Protein AF-A0A7C4S7Y7-F1 (afdb_monomer_lite)

Organism: NCBI:txid113653

Foldseek 3Di:
DPPPPPPPPCPDDPPPDDDFAADEPQLLVLLVVAQAPCSQASFWDADRPPDPDDDPQFGTWGDDPDPPDTHTHGRVDHHPDDPPGDGHDPVRYDDD

Sequence (96 aa):
MESEKKIQYSFPGPDAGPKPPIIFPDQEEFVKQFPHVCKDCKWLKPIVPGTTLPPPDLIGYCKIIHWPFYWCVSKYVIVKKCKWFEPRSEDQILRV

Secondary structure (DSSP, 8-state):
-------------TT-SPPPPPB-HHHHHHHHTS--GGGGBTT-EEPPTT-S-S-TTEEEEEEEEETTEEEEEESSS-----TT--BPPGGGB---

pLDDT: mean 80.01, std 12.54, range [40.28, 92.12]

Structure (mmCIF, N/CA/C/O backbone):
data_AF-A0A7C4S7Y7-F1
#
_entry.id   AF-A0A7C4S7Y7-F1
#
loop_
_atom_site.group_PDB
_atom_site.id
_atom_site.type_symbol
_atom_site.label_atom_id
_atom_site.label_alt_id
_atom_site.label_comp_id
_atom_site.label_asym_id
_atom_site.label_entity_id
_atom_site.label_seq_id
_atom_site.pdbx_PDB_ins_code
_atom_site.Cartn_x
_atom_site.Cartn_y
_atom_site.Cartn_z
_atom_site.occupancy
_atom_site.B_iso_or_equiv
_atom_site.auth_seq_id
_atom_site.auth_comp_id
_atom_site.auth_asym_id
_atom_site.auth_atom_id
_atom_site.pdbx_PDB_model_num
ATOM 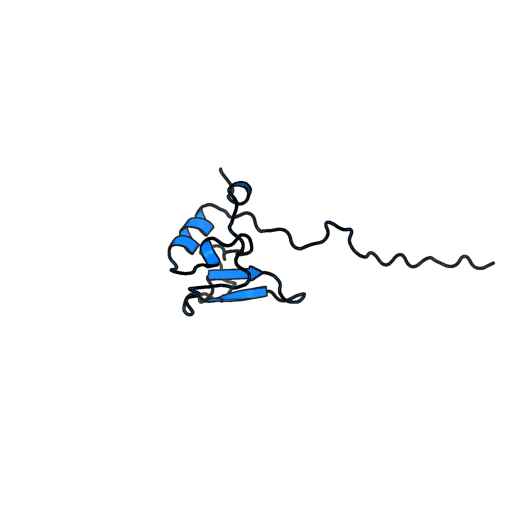1 N N . MET A 1 1 ? 28.150 -27.146 39.745 1.00 40.28 1 MET A N 1
ATOM 2 C CA . MET A 1 1 ? 26.834 -26.526 39.492 1.00 40.28 1 MET A CA 1
ATOM 3 C C . MET A 1 1 ? 26.927 -25.816 38.164 1.00 40.28 1 MET A C 1
ATOM 5 O O . MET A 1 1 ? 27.548 -24.765 38.078 1.00 40.28 1 MET A O 1
ATOM 9 N N . GLU A 1 2 ? 26.435 -26.472 37.124 1.00 51.03 2 GLU A N 1
ATOM 10 C CA . GLU A 1 2 ? 26.405 -25.941 35.767 1.00 51.03 2 GLU A CA 1
ATOM 11 C C . GLU A 1 2 ? 25.394 -24.792 35.745 1.00 51.03 2 GLU A C 1
ATOM 13 O O . GLU A 1 2 ? 24.251 -24.960 36.169 1.00 51.03 2 GLU A O 1
ATOM 18 N N . SER A 1 3 ? 25.841 -23.589 35.392 1.00 56.06 3 SER A N 1
ATOM 19 C CA . SER A 1 3 ? 24.969 -22.423 35.334 1.00 56.06 3 SER A CA 1
ATOM 20 C C . SER A 1 3 ? 23.984 -22.617 34.189 1.00 56.06 3 SER A C 1
ATOM 22 O O . SER A 1 3 ? 24.362 -22.615 33.018 1.00 56.06 3 SER A O 1
ATOM 24 N N . GLU A 1 4 ? 22.709 -22.802 34.527 1.00 56.97 4 GLU A N 1
ATOM 25 C CA . GLU A 1 4 ? 21.626 -22.826 33.551 1.00 56.97 4 GLU A CA 1
ATOM 26 C C . GLU A 1 4 ? 21.684 -21.532 32.731 1.00 56.97 4 GLU A C 1
ATOM 28 O O . GLU A 1 4 ? 21.368 -20.438 33.211 1.00 56.97 4 GLU A O 1
ATOM 33 N N . LYS A 1 5 ? 22.138 -21.638 31.478 1.00 57.91 5 LYS A N 1
ATOM 34 C CA . LYS A 1 5 ? 22.064 -20.540 30.519 1.00 57.91 5 LYS A CA 1
ATOM 35 C C . LYS A 1 5 ? 20.584 -20.253 30.298 1.00 57.91 5 LYS A C 1
ATOM 37 O O . LYS A 1 5 ? 19.922 -20.962 29.546 1.00 57.91 5 LYS A O 1
ATOM 42 N N . LYS A 1 6 ? 20.059 -19.215 30.954 1.00 57.97 6 LYS A N 1
ATOM 43 C CA . LYS A 1 6 ? 18.740 -18.659 30.639 1.00 57.97 6 LYS A CA 1
ATOM 44 C C . LYS A 1 6 ? 18.754 -18.241 29.174 1.00 57.97 6 LYS A C 1
ATOM 46 O O . LYS A 1 6 ? 19.325 -17.212 28.822 1.00 57.97 6 LYS A O 1
ATOM 51 N N . ILE A 1 7 ? 18.140 -19.055 28.325 1.00 61.06 7 ILE A N 1
ATOM 52 C CA . ILE A 1 7 ? 17.855 -18.699 26.941 1.00 61.06 7 ILE A CA 1
ATOM 53 C C . ILE A 1 7 ? 16.816 -17.578 27.017 1.00 61.06 7 ILE A C 1
ATOM 55 O O . ILE A 1 7 ? 15.627 -17.825 27.210 1.00 61.06 7 ILE A O 1
ATOM 59 N N . GLN A 1 8 ? 17.268 -16.325 26.955 1.00 55.12 8 GLN A N 1
ATOM 60 C CA . GLN A 1 8 ? 16.370 -15.206 26.708 1.00 55.12 8 GLN A CA 1
ATOM 61 C C . GLN A 1 8 ? 15.908 -15.330 25.262 1.00 55.12 8 GLN A C 1
ATOM 63 O O . GLN A 1 8 ? 16.641 -15.004 24.331 1.00 55.12 8 GLN A O 1
ATOM 68 N N . TYR A 1 9 ? 14.687 -15.821 25.070 1.00 57.78 9 TYR A N 1
ATOM 69 C CA . TYR A 1 9 ? 13.989 -15.582 23.821 1.00 57.78 9 TYR A CA 1
ATOM 70 C C . TYR A 1 9 ? 13.851 -14.068 23.685 1.00 57.78 9 TYR A C 1
ATOM 72 O O . TYR A 1 9 ? 13.226 -13.424 24.529 1.00 57.78 9 TYR A O 1
ATOM 80 N N . SER A 1 10 ? 14.457 -13.493 22.649 1.00 61.38 10 SER A N 1
ATOM 81 C CA . SER A 1 10 ? 14.265 -12.102 22.249 1.00 61.38 10 SER A CA 1
ATOM 82 C C . SER A 1 10 ? 12.864 -11.937 21.662 1.00 61.38 10 SER A C 1
ATOM 84 O O . SER A 1 10 ? 12.693 -11.597 20.494 1.00 61.38 10 SER A O 1
ATOM 86 N N . PHE A 1 11 ? 11.834 -12.212 22.467 1.00 57.06 11 PHE A N 1
ATOM 87 C CA . PHE A 1 11 ? 10.500 -11.742 22.147 1.00 57.06 11 PHE A CA 1
ATOM 88 C C . PHE A 1 11 ? 10.600 -10.225 22.096 1.00 57.06 11 PHE A C 1
ATOM 90 O O . PHE A 1 11 ? 11.020 -9.603 23.078 1.00 57.06 11 PHE A O 1
ATOM 97 N N . PRO A 1 12 ? 10.340 -9.631 20.928 1.00 62.97 12 PRO A N 1
ATOM 98 C CA . PRO A 1 12 ? 10.572 -8.219 20.773 1.00 62.97 12 PRO A CA 1
ATOM 99 C C . PRO A 1 12 ? 9.555 -7.492 21.672 1.00 62.97 12 PRO A C 1
ATOM 101 O O . PRO A 1 12 ? 8.466 -8.007 21.934 1.00 62.97 12 PRO A O 1
ATOM 104 N N . GLY A 1 13 ? 9.975 -6.364 22.253 1.00 65.25 13 GLY A N 1
ATOM 105 C CA . GLY A 1 13 ? 9.230 -5.682 23.317 1.00 65.25 13 GLY A CA 1
ATOM 106 C C . GLY A 1 13 ? 7.806 -5.263 22.912 1.00 65.25 13 GLY A C 1
ATOM 107 O O . GLY A 1 13 ? 7.424 -5.405 21.754 1.00 65.25 13 GLY A O 1
ATOM 108 N N . PRO A 1 14 ? 7.005 -4.698 23.830 1.00 64.44 14 PRO A N 1
ATOM 109 C CA . PRO A 1 14 ? 5.618 -4.299 23.548 1.00 64.44 14 PRO A CA 1
ATOM 110 C C . PRO A 1 14 ? 5.460 -3.361 22.330 1.00 64.44 14 PRO A C 1
ATOM 112 O O . PRO A 1 14 ? 4.418 -3.376 21.681 1.00 64.44 14 PRO A O 1
ATOM 115 N N . ASP A 1 15 ? 6.513 -2.626 21.958 1.00 66.25 15 ASP A N 1
ATOM 116 C CA . ASP A 1 15 ? 6.555 -1.721 20.798 1.00 66.25 15 ASP A CA 1
ATOM 117 C C . ASP A 1 15 ? 7.005 -2.383 19.482 1.00 66.25 15 ASP A C 1
ATOM 119 O O . ASP A 1 15 ? 7.215 -1.709 18.470 1.00 66.25 15 ASP A O 1
ATOM 123 N N . ALA A 1 16 ? 7.179 -3.703 19.467 1.00 63.94 16 ALA A N 1
ATOM 124 C CA . ALA A 1 16 ? 7.699 -4.461 18.329 1.00 63.94 16 ALA A CA 1
ATOM 125 C C . ALA A 1 16 ? 6.700 -4.695 17.185 1.00 63.94 16 ALA A C 1
ATOM 127 O O . ALA A 1 16 ? 6.954 -5.493 16.280 1.00 63.94 16 ALA A O 1
ATOM 128 N N . GLY A 1 17 ? 5.548 -4.028 17.224 1.00 66.25 17 GLY A N 1
ATOM 129 C CA . GLY A 1 17 ? 4.538 -4.122 16.180 1.00 66.25 17 GLY A CA 1
ATOM 130 C C . GLY A 1 17 ? 4.969 -3.453 14.868 1.00 66.25 17 GLY A C 1
ATOM 131 O O . GLY A 1 17 ? 5.842 -2.579 14.854 1.00 66.25 17 GLY A O 1
ATOM 132 N N . PRO A 1 18 ? 4.333 -3.819 13.738 1.00 72.88 18 PRO A N 1
ATOM 133 C CA . PRO A 1 18 ? 4.518 -3.093 12.492 1.00 72.88 18 PRO A CA 1
ATOM 134 C C . PRO A 1 18 ? 4.086 -1.639 12.681 1.00 72.88 18 PRO A C 1
ATOM 136 O O . PRO A 1 18 ? 2.967 -1.360 13.114 1.00 72.88 18 PRO A O 1
ATOM 139 N N . LYS A 1 19 ? 4.978 -0.709 12.341 1.00 79.94 19 LYS A N 1
ATOM 140 C CA . LYS A 1 19 ? 4.686 0.725 12.380 1.00 79.94 19 LYS A CA 1
ATOM 141 C C . LYS A 1 19 ? 4.024 1.165 11.070 1.00 79.94 19 LYS A C 1
ATOM 143 O O . LYS A 1 19 ? 4.381 0.638 10.011 1.00 79.94 19 LYS A O 1
ATOM 148 N N . PRO A 1 20 ? 3.066 2.105 11.113 1.00 84.00 20 PRO A N 1
ATOM 149 C CA . PRO A 1 20 ? 2.498 2.680 9.903 1.00 84.00 20 PRO A CA 1
ATOM 150 C C . PRO A 1 20 ? 3.585 3.351 9.040 1.00 84.00 20 PRO A C 1
ATOM 152 O O . PRO A 1 20 ? 4.500 3.965 9.591 1.00 84.00 20 PRO A O 1
ATOM 155 N N . PRO A 1 21 ? 3.522 3.242 7.701 1.00 86.38 21 PRO A N 1
ATOM 156 C CA . PRO A 1 21 ? 4.497 3.871 6.818 1.00 86.38 21 PRO A CA 1
ATOM 157 C C . PRO A 1 21 ? 4.305 5.393 6.763 1.00 86.38 21 PRO A C 1
ATOM 159 O O . PRO A 1 21 ? 3.170 5.882 6.711 1.00 86.38 21 PRO A O 1
ATOM 162 N N . ILE A 1 22 ? 5.425 6.115 6.703 1.00 89.12 22 ILE A N 1
ATOM 163 C CA . ILE A 1 22 ? 5.468 7.525 6.298 1.00 89.12 22 ILE A CA 1
ATOM 164 C C . ILE A 1 22 ? 5.388 7.569 4.768 1.00 89.12 22 ILE A C 1
ATOM 166 O O . ILE A 1 22 ? 6.051 6.777 4.095 1.00 89.12 22 ILE A O 1
ATOM 170 N N . ILE A 1 23 ? 4.553 8.457 4.234 1.00 89.00 23 ILE A N 1
ATOM 171 C CA . ILE A 1 23 ? 4.335 8.645 2.798 1.00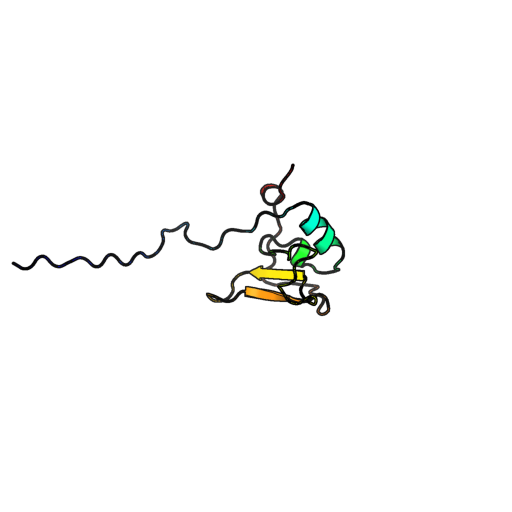 89.00 23 ILE A CA 1
ATOM 172 C C . ILE A 1 23 ? 5.049 9.906 2.319 1.00 89.00 23 ILE A C 1
ATOM 174 O O . ILE A 1 23 ? 4.997 10.943 2.980 1.00 89.00 23 ILE A O 1
ATOM 178 N N . PHE A 1 24 ? 5.675 9.804 1.149 1.00 89.06 24 PHE A N 1
ATOM 179 C CA . PHE A 1 24 ? 6.257 10.932 0.426 1.00 89.06 24 PHE A CA 1
ATOM 180 C C . PHE A 1 24 ? 5.218 11.603 -0.502 1.00 89.06 24 PHE A C 1
ATOM 182 O O . PHE A 1 24 ? 4.272 10.939 -0.934 1.00 89.06 24 PHE A O 1
ATOM 189 N N . PRO A 1 25 ? 5.363 12.899 -0.837 1.00 88.44 25 PRO A N 1
ATOM 190 C CA . PRO A 1 25 ? 4.383 13.616 -1.663 1.00 88.44 25 PRO A CA 1
ATOM 191 C C . PRO A 1 25 ? 4.085 12.965 -3.029 1.00 88.44 25 PRO A C 1
ATOM 193 O O . PRO A 1 25 ? 2.929 12.871 -3.436 1.00 88.44 25 PRO A O 1
ATOM 196 N N . ASP A 1 26 ? 5.102 12.428 -3.703 1.00 89.25 26 ASP A N 1
ATOM 197 C CA . ASP A 1 26 ? 4.983 11.704 -4.979 1.00 89.25 26 ASP A CA 1
ATOM 198 C C . ASP A 1 26 ? 4.120 10.435 -4.861 1.00 89.25 26 ASP A C 1
ATOM 200 O O . ASP A 1 26 ? 3.301 10.115 -5.727 1.00 89.25 26 ASP A O 1
ATOM 204 N N . GLN A 1 27 ? 4.269 9.715 -3.751 1.00 89.06 27 GLN A N 1
ATOM 205 C CA . GLN A 1 27 ? 3.470 8.538 -3.437 1.00 89.06 27 GLN A CA 1
ATOM 206 C C . GLN A 1 27 ? 2.017 8.908 -3.129 1.00 89.06 27 GLN A C 1
ATOM 208 O O . GLN A 1 27 ? 1.102 8.170 -3.496 1.00 89.06 27 GLN A O 1
ATOM 213 N N . GLU A 1 28 ? 1.785 10.037 -2.462 1.00 88.88 28 GLU A N 1
ATOM 214 C CA . GLU A 1 28 ? 0.436 10.531 -2.190 1.00 88.88 28 GLU A CA 1
ATOM 215 C C . GLU A 1 28 ? -0.299 10.873 -3.495 1.00 88.88 28 GLU A C 1
ATOM 217 O O . GLU A 1 28 ? -1.435 10.436 -3.705 1.00 88.88 28 GLU A O 1
ATOM 222 N N . GLU A 1 29 ? 0.361 11.601 -4.396 1.00 89.81 29 GLU A N 1
ATOM 223 C CA . GLU A 1 29 ? -0.173 11.941 -5.717 1.00 89.81 29 GLU A CA 1
ATOM 224 C C . GLU A 1 29 ? -0.494 10.697 -6.544 1.00 89.81 29 GLU A C 1
ATOM 226 O O . GLU A 1 29 ? -1.570 10.610 -7.137 1.00 89.81 29 GLU A O 1
ATOM 231 N N . PHE A 1 30 ? 0.396 9.703 -6.537 1.00 89.56 30 PHE A N 1
ATOM 232 C CA . PHE A 1 30 ? 0.178 8.435 -7.226 1.00 89.56 30 PHE A CA 1
ATOM 233 C C . PHE A 1 30 ? -1.078 7.716 -6.725 1.00 89.56 30 PHE A C 1
ATOM 235 O O . PHE A 1 30 ? -1.915 7.285 -7.516 1.00 89.56 30 PHE A O 1
ATOM 242 N N . VAL A 1 31 ? -1.256 7.605 -5.408 1.00 89.25 31 VAL A N 1
ATOM 243 C CA . VAL A 1 31 ? -2.385 6.859 -4.841 1.00 89.25 31 VAL A CA 1
ATOM 244 C C . VAL A 1 31 ? -3.715 7.597 -5.035 1.00 89.25 31 VAL A C 1
ATOM 246 O O . VAL A 1 31 ? -4.745 6.947 -5.236 1.00 89.25 31 VAL A O 1
ATOM 249 N N . LYS A 1 32 ? -3.712 8.939 -5.038 1.00 90.19 32 LYS A N 1
ATOM 250 C CA . LYS A 1 32 ? -4.908 9.769 -5.289 1.00 90.19 32 LYS A CA 1
ATOM 251 C C . LYS A 1 32 ? -5.567 9.492 -6.644 1.00 90.19 32 LYS A C 1
ATOM 253 O O . LYS A 1 32 ? -6.776 9.683 -6.765 1.00 90.19 32 LYS A O 1
ATOM 258 N N . GLN A 1 33 ? -4.808 9.000 -7.625 1.00 90.31 33 GLN A N 1
ATOM 259 C CA . GLN A 1 33 ? -5.304 8.651 -8.962 1.00 90.31 33 GLN A CA 1
ATOM 260 C C . GLN A 1 33 ? -6.265 7.455 -8.948 1.00 90.31 33 GLN A C 1
ATOM 262 O O . GLN A 1 33 ? -7.053 7.282 -9.878 1.00 90.31 33 GLN A O 1
ATOM 267 N N . PHE A 1 34 ? -6.224 6.627 -7.900 1.00 89.00 34 PHE A N 1
ATOM 268 C CA . PHE A 1 34 ? -7.011 5.403 -7.828 1.00 89.00 34 PHE A CA 1
ATOM 269 C C . PHE A 1 34 ? -8.254 5.578 -6.942 1.00 89.00 34 PHE A C 1
ATOM 271 O O . PHE A 1 34 ? -8.172 6.099 -5.825 1.00 89.00 34 PHE A O 1
ATOM 278 N N . PRO A 1 35 ? -9.426 5.070 -7.363 1.00 90.56 35 PRO A N 1
ATOM 279 C CA . PRO A 1 35 ? -10.677 5.185 -6.610 1.00 90.56 35 PRO A CA 1
ATOM 280 C C . PRO A 1 35 ? -10.780 4.168 -5.450 1.00 90.56 35 PRO A C 1
ATOM 282 O O . PRO A 1 35 ? -11.850 3.628 -5.180 1.00 90.56 35 PRO A O 1
ATOM 285 N N . HIS A 1 36 ? -9.674 3.867 -4.765 1.00 89.00 36 HIS A N 1
ATOM 286 C CA . HIS A 1 36 ? -9.631 2.922 -3.646 1.00 89.00 36 HIS A CA 1
ATOM 287 C C . HIS A 1 36 ? -9.864 3.624 -2.313 1.00 89.00 36 HIS A C 1
ATOM 289 O O . HIS A 1 36 ? -9.218 4.626 -2.035 1.00 89.00 36 HIS A O 1
ATOM 295 N N . VAL A 1 37 ? -10.659 3.022 -1.422 1.00 92.12 37 VAL A N 1
ATOM 296 C CA . VAL A 1 37 ? -10.745 3.477 -0.018 1.00 92.12 37 VAL A CA 1
ATOM 297 C C . VAL A 1 37 ? -9.407 3.314 0.716 1.00 92.12 37 VAL A C 1
ATOM 299 O O . VAL A 1 37 ? -9.125 3.999 1.688 1.00 92.12 37 VAL A O 1
ATOM 302 N N . CYS A 1 38 ? -8.544 2.409 0.241 1.00 90.00 38 CYS A N 1
ATOM 303 C CA . CYS A 1 38 ? -7.243 2.142 0.848 1.00 90.00 38 CYS A CA 1
ATOM 304 C C . CYS A 1 38 ? -6.307 3.356 0.845 1.00 90.00 38 CYS A C 1
ATOM 306 O O . CYS A 1 38 ? -5.404 3.384 1.676 1.00 90.00 38 CYS A O 1
ATOM 308 N N . LYS A 1 39 ? -6.512 4.340 -0.042 1.00 89.62 39 LYS A N 1
ATOM 309 C CA . LYS A 1 39 ? -5.679 5.550 -0.117 1.00 89.62 39 LYS A CA 1
ATOM 310 C C . LYS A 1 39 ? -5.644 6.332 1.193 1.00 89.62 39 LYS A C 1
ATOM 312 O O . LYS A 1 39 ? -4.594 6.807 1.610 1.00 89.62 39 LYS A O 1
ATOM 317 N N . ASP A 1 40 ? -6.777 6.339 1.884 1.00 91.00 40 ASP A N 1
ATOM 318 C CA . ASP A 1 40 ? -6.974 7.057 3.138 1.00 91.00 40 ASP A CA 1
ATOM 319 C C . ASP A 1 40 ? -6.630 6.182 4.357 1.00 91.00 40 ASP A C 1
ATOM 321 O O . ASP A 1 40 ? -6.813 6.595 5.498 1.00 91.00 40 ASP A O 1
ATOM 325 N N . CYS A 1 41 ? -6.151 4.949 4.144 1.00 91.75 41 CYS A N 1
ATOM 326 C CA . CYS A 1 41 ? -5.850 4.010 5.219 1.00 91.75 41 CYS A CA 1
ATOM 327 C C . CYS A 1 41 ? -4.429 4.219 5.746 1.00 91.75 41 CYS A C 1
ATOM 329 O O . CYS A 1 41 ? -3.468 4.221 4.969 1.00 91.75 41 CYS A O 1
ATOM 331 N N . LYS A 1 42 ? -4.271 4.275 7.072 1.00 90.50 42 LYS A N 1
ATOM 332 C CA . LYS A 1 42 ? -2.979 4.433 7.755 1.00 90.50 42 LYS A CA 1
ATOM 333 C C . LYS A 1 42 ? -1.975 3.325 7.448 1.00 90.50 42 LYS A C 1
ATOM 335 O O . LYS A 1 42 ? -0.774 3.545 7.537 1.00 90.50 42 LYS A O 1
ATOM 340 N N . TRP A 1 43 ? -2.466 2.135 7.099 1.00 89.38 43 TRP A N 1
ATOM 341 C CA . TRP A 1 43 ? -1.651 0.943 6.853 1.00 89.38 43 TRP A CA 1
ATOM 342 C C . TRP A 1 43 ? -1.270 0.742 5.391 1.00 89.38 43 TRP A C 1
ATOM 344 O O . TRP A 1 43 ? -0.522 -0.188 5.093 1.00 89.38 43 TRP A O 1
ATOM 354 N N . LEU A 1 44 ? -1.792 1.561 4.475 1.00 91.06 44 LEU A N 1
ATOM 355 C CA . LEU A 1 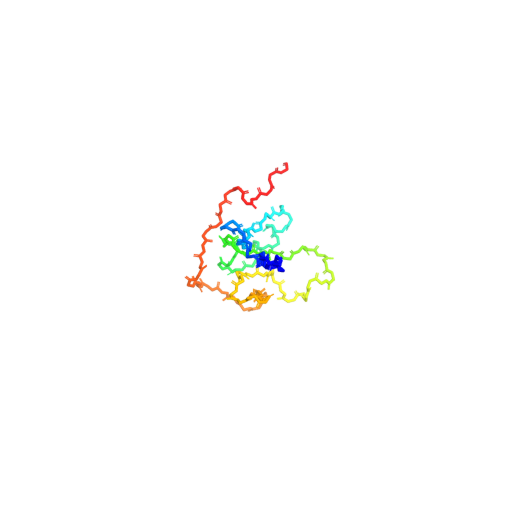44 ? -1.379 1.477 3.084 1.00 91.06 44 LEU A CA 1
ATOM 356 C C . LEU A 1 44 ? 0.052 2.008 2.961 1.00 91.06 44 LEU A C 1
ATOM 358 O O . LEU A 1 44 ? 0.326 3.163 3.283 1.00 91.06 44 LEU A O 1
ATOM 362 N N . LYS A 1 45 ? 0.942 1.152 2.470 1.00 90.06 45 LYS A N 1
ATOM 363 C CA . LYS A 1 45 ? 2.274 1.487 1.987 1.00 90.06 45 LYS A CA 1
ATOM 364 C C . LYS A 1 45 ? 2.216 1.566 0.459 1.00 90.06 45 LYS A C 1
ATOM 366 O O . LYS A 1 45 ? 2.154 0.511 -0.180 1.00 90.06 45 LYS A O 1
ATOM 371 N N . PRO A 1 46 ? 2.198 2.770 -0.130 1.00 90.00 46 PRO A N 1
ATOM 372 C CA . PRO A 1 46 ? 2.207 2.922 -1.576 1.00 90.00 46 PRO A CA 1
ATOM 373 C C . PRO A 1 46 ? 3.500 2.397 -2.191 1.00 90.00 46 PRO A C 1
ATOM 375 O O . PRO A 1 46 ? 4.548 2.354 -1.540 1.00 90.00 46 PRO A O 1
ATOM 378 N N . ILE A 1 47 ? 3.426 2.034 -3.464 1.00 89.44 47 ILE A N 1
ATOM 379 C CA . ILE A 1 47 ? 4.614 1.795 -4.280 1.00 89.44 47 ILE A CA 1
ATOM 380 C C . ILE A 1 47 ? 5.219 3.138 -4.685 1.00 89.44 47 ILE A C 1
ATOM 382 O O . ILE A 1 47 ? 4.497 4.098 -4.944 1.00 89.44 47 ILE A O 1
ATOM 386 N N . VAL A 1 48 ? 6.551 3.199 -4.732 1.00 83.81 48 VAL A N 1
ATOM 387 C CA . VAL A 1 48 ? 7.267 4.361 -5.270 1.00 83.81 48 VAL A CA 1
ATOM 388 C C . VAL A 1 48 ? 7.095 4.371 -6.797 1.00 83.81 48 VAL A C 1
ATOM 390 O O . VAL A 1 48 ? 7.429 3.367 -7.441 1.00 83.81 48 VAL A O 1
ATOM 393 N N . PRO A 1 49 ? 6.578 5.458 -7.394 1.00 78.25 49 PRO A N 1
ATOM 394 C CA . PRO A 1 49 ? 6.437 5.574 -8.843 1.00 78.25 49 PRO A CA 1
ATOM 395 C C . PRO A 1 49 ? 7.776 5.368 -9.568 1.00 78.25 49 PRO A C 1
ATOM 397 O O . PRO A 1 49 ? 8.826 5.780 -9.085 1.00 78.25 49 PRO A O 1
ATOM 400 N N . GLY A 1 50 ? 7.753 4.720 -10.735 1.00 78.88 50 GLY A N 1
ATOM 401 C CA . GLY A 1 50 ? 8.960 4.511 -11.550 1.00 78.88 50 GLY A CA 1
ATOM 402 C C . GLY A 1 50 ? 9.896 3.392 -11.072 1.00 78.88 50 GLY A C 1
ATOM 403 O O . GLY A 1 50 ? 10.974 3.218 -11.635 1.00 78.88 50 GLY A O 1
ATOM 404 N N . THR A 1 51 ? 9.496 2.609 -10.068 1.00 80.25 51 THR A N 1
ATOM 405 C CA . THR A 1 51 ? 10.235 1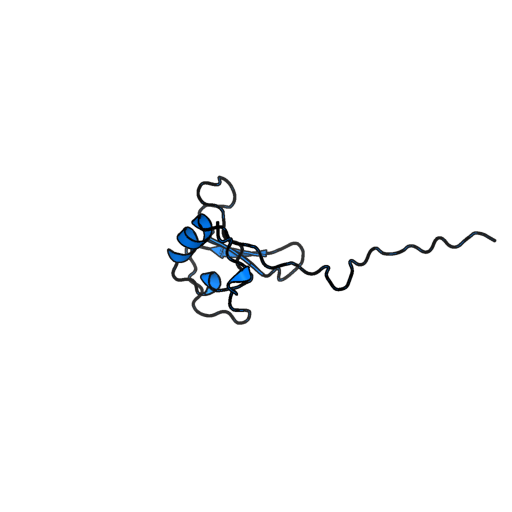.414 -9.638 1.00 80.25 51 THR A CA 1
ATOM 406 C C . THR A 1 51 ? 9.938 0.199 -10.522 1.00 80.25 51 THR A C 1
ATOM 408 O O . THR A 1 51 ? 8.814 0.003 -10.976 1.00 80.25 51 THR A O 1
ATOM 411 N N . THR A 1 52 ? 10.953 -0.641 -10.765 1.00 78.50 52 THR A N 1
ATOM 412 C CA . THR A 1 52 ? 10.821 -1.890 -11.549 1.00 78.50 52 THR A CA 1
ATOM 413 C C . THR A 1 52 ? 10.129 -3.009 -10.769 1.00 78.50 52 THR A C 1
ATOM 415 O O . THR A 1 52 ? 9.578 -3.942 -11.346 1.00 78.50 52 THR A O 1
ATOM 418 N N . LEU A 1 53 ? 10.200 -2.930 -9.443 1.00 76.12 53 LEU A N 1
ATOM 419 C CA . LEU A 1 53 ? 9.547 -3.819 -8.496 1.00 76.12 53 LEU A CA 1
ATOM 420 C C . LEU A 1 53 ? 8.859 -2.929 -7.461 1.00 76.12 53 LEU A C 1
ATOM 422 O O . LEU A 1 53 ? 9.523 -2.032 -6.934 1.00 76.12 53 LEU A O 1
ATOM 426 N N . PRO A 1 54 ? 7.585 -3.177 -7.120 1.00 76.38 54 PRO A N 1
ATOM 427 C CA . PRO A 1 54 ? 6.775 -4.374 -7.401 1.00 76.38 54 PRO A CA 1
ATOM 428 C C . PRO A 1 54 ? 6.089 -4.402 -8.779 1.00 76.38 54 PRO A C 1
ATOM 430 O O . PRO A 1 54 ? 6.237 -3.455 -9.546 1.00 76.38 54 PRO A O 1
ATOM 433 N N . PRO A 1 55 ? 5.318 -5.467 -9.091 1.00 79.69 55 PRO A N 1
ATOM 434 C CA . PRO A 1 55 ? 4.518 -5.553 -10.307 1.00 79.69 55 PRO A CA 1
ATOM 435 C C . PRO A 1 55 ? 3.698 -4.279 -10.606 1.00 79.69 55 PRO A C 1
ATOM 437 O O . PRO A 1 55 ? 3.136 -3.666 -9.689 1.00 79.69 55 PRO A O 1
ATOM 440 N N . PRO A 1 56 ? 3.609 -3.866 -11.886 1.00 81.75 56 PRO A N 1
ATOM 441 C CA . PRO A 1 56 ? 3.024 -2.586 -12.293 1.00 81.75 56 PRO A CA 1
ATOM 442 C C . PRO A 1 56 ? 1.510 -2.503 -12.070 1.00 81.75 56 PRO A C 1
ATOM 444 O O . PRO A 1 56 ? 0.932 -1.424 -12.181 1.00 81.75 56 PRO A O 1
ATOM 447 N N . ASP A 1 57 ? 0.855 -3.615 -11.765 1.00 86.81 57 ASP A N 1
ATOM 448 C CA . ASP A 1 57 ? -0.564 -3.735 -11.451 1.00 86.81 57 ASP A CA 1
ATOM 449 C C . ASP A 1 57 ? -0.894 -3.417 -9.987 1.00 86.81 57 ASP A C 1
ATOM 451 O O . ASP A 1 57 ? -2.070 -3.400 -9.623 1.00 86.81 57 ASP A O 1
ATOM 455 N N . LEU A 1 58 ? 0.100 -3.138 -9.142 1.00 89.56 58 LEU A N 1
ATOM 456 C CA . LEU A 1 58 ? -0.099 -2.823 -7.730 1.00 89.56 58 LEU A CA 1
ATOM 457 C C . LEU A 1 58 ? -0.093 -1.311 -7.462 1.00 89.56 58 LEU A C 1
ATOM 459 O O . LEU A 1 58 ? 0.677 -0.545 -8.037 1.00 89.56 58 LEU A O 1
ATOM 463 N N . ILE A 1 59 ? -0.959 -0.882 -6.545 1.00 90.25 59 ILE A N 1
ATOM 464 C CA . ILE A 1 59 ? -0.953 0.458 -5.937 1.00 90.25 59 ILE A CA 1
ATOM 465 C C . ILE A 1 59 ? -0.030 0.461 -4.712 1.00 90.25 59 ILE A C 1
ATOM 467 O O . ILE A 1 59 ? 0.658 1.440 -4.431 1.00 90.25 59 ILE A O 1
ATOM 471 N N . GLY A 1 60 ? -0.035 -0.634 -3.951 1.00 90.25 60 GLY A N 1
ATOM 472 C CA . GLY A 1 60 ? 0.649 -0.699 -2.669 1.00 90.25 60 GLY A CA 1
ATOM 473 C C . GLY A 1 60 ? 0.395 -1.985 -1.901 1.00 90.25 60 GLY A C 1
ATOM 474 O O . GLY A 1 60 ? -0.249 -2.920 -2.380 1.00 90.25 60 GLY A O 1
ATOM 475 N N . TYR A 1 61 ? 0.876 -1.984 -0.666 1.00 89.44 61 TYR A N 1
ATOM 476 C CA . TYR A 1 61 ? 0.714 -3.058 0.301 1.00 89.44 61 TYR A CA 1
ATOM 477 C C . TYR A 1 61 ? -0.069 -2.548 1.501 1.00 89.44 61 TYR A C 1
ATOM 479 O O . TYR A 1 61 ? 0.237 -1.493 2.046 1.00 89.44 61 TYR A O 1
ATOM 487 N N . CYS A 1 62 ? -1.085 -3.287 1.919 1.00 88.25 62 CYS A N 1
ATOM 488 C CA . CYS A 1 62 ? -1.869 -2.994 3.110 1.00 88.25 62 CYS A CA 1
ATOM 489 C C . CYS A 1 62 ? -1.488 -3.951 4.250 1.00 88.25 62 CYS A C 1
ATOM 491 O O . CYS A 1 62 ? -0.757 -4.920 4.033 1.00 88.25 62 CYS A O 1
ATOM 493 N N . LYS A 1 63 ? -1.994 -3.630 5.450 1.00 78.69 63 LYS A N 1
ATOM 494 C CA . LYS A 1 63 ? -1.853 -4.307 6.752 1.00 78.69 63 LYS A CA 1
ATOM 495 C C . LYS A 1 63 ? -1.296 -5.733 6.673 1.00 78.69 63 LYS A C 1
ATOM 497 O O . LYS A 1 63 ? -1.829 -6.579 5.958 1.00 78.69 63 LYS A O 1
ATOM 502 N N . ILE A 1 64 ? -0.273 -6.012 7.482 1.00 73.25 64 ILE A N 1
ATOM 503 C CA . ILE A 1 64 ? 0.219 -7.377 7.696 1.00 73.25 64 ILE A CA 1
ATOM 504 C C . ILE A 1 64 ? -0.896 -8.160 8.384 1.00 73.25 64 ILE A C 1
ATOM 506 O O . ILE A 1 64 ? -1.254 -7.859 9.522 1.00 73.25 64 ILE A O 1
ATOM 510 N N . ILE A 1 65 ? -1.470 -9.130 7.678 1.00 66.94 65 ILE A N 1
ATOM 511 C CA . ILE A 1 65 ? -2.505 -10.009 8.240 1.00 66.94 65 ILE A CA 1
ATOM 512 C C . ILE A 1 65 ? -1.847 -11.235 8.883 1.00 66.94 65 ILE A C 1
ATOM 514 O O . ILE A 1 65 ? -2.300 -11.709 9.919 1.00 66.94 65 ILE A O 1
ATOM 518 N N . HIS A 1 66 ? -0.756 -11.720 8.293 1.00 61.19 66 HIS A N 1
ATOM 519 C CA . HIS A 1 66 ? 0.045 -12.834 8.790 1.00 61.19 66 HIS A CA 1
ATOM 520 C C . HIS A 1 66 ? 1.511 -12.525 8.509 1.00 61.19 66 HIS A C 1
ATOM 522 O O . HIS A 1 66 ? 1.818 -12.021 7.441 1.00 61.19 66 HIS A O 1
ATOM 528 N N . TRP A 1 67 ? 2.428 -12.775 9.441 1.00 54.72 67 TRP A N 1
ATOM 529 C CA . TRP A 1 67 ? 3.857 -12.621 9.153 1.00 54.72 67 TRP A CA 1
ATOM 530 C C . TRP A 1 67 ? 4.313 -13.769 8.235 1.00 54.72 67 TRP A C 1
ATOM 532 O O . TRP A 1 67 ? 3.926 -14.908 8.506 1.00 54.72 67 TRP A O 1
ATOM 542 N N . PRO A 1 68 ? 5.113 -13.535 7.176 1.00 64.75 68 PRO A N 1
ATOM 543 C CA . PRO A 1 68 ? 5.692 -12.272 6.677 1.00 64.75 68 PRO A CA 1
ATOM 544 C C . PRO A 1 68 ? 4.888 -11.581 5.545 1.00 64.75 68 PRO A C 1
ATOM 546 O O . PRO A 1 68 ? 5.445 -10.853 4.725 1.00 64.75 68 PRO A O 1
ATOM 549 N N . PHE A 1 69 ? 3.586 -11.821 5.442 1.00 68.38 69 PHE A N 1
ATOM 550 C CA . PHE A 1 69 ? 2.766 -11.487 4.284 1.00 68.38 69 PHE A CA 1
ATOM 551 C C . PHE A 1 69 ? 1.932 -10.206 4.445 1.00 68.38 69 PHE A C 1
ATOM 553 O O . PHE A 1 69 ? 1.199 -9.988 5.417 1.00 68.38 69 PHE A O 1
ATOM 560 N N . TYR A 1 70 ? 1.985 -9.385 3.402 1.00 79.44 70 TYR A N 1
ATOM 561 C CA . TYR A 1 70 ? 1.169 -8.186 3.248 1.00 79.44 70 TYR A CA 1
ATOM 562 C C . TYR A 1 70 ? -0.002 -8.447 2.307 1.00 79.44 70 TYR A C 1
ATOM 564 O O . TYR A 1 70 ? 0.065 -9.307 1.429 1.00 79.44 70 TYR A O 1
ATOM 572 N N . TRP A 1 71 ? -1.062 -7.654 2.446 1.00 85.94 71 TRP A N 1
ATOM 573 C CA . TRP A 1 71 ? -2.145 -7.666 1.473 1.00 85.94 71 TRP A CA 1
ATOM 574 C C . TRP A 1 71 ? -1.797 -6.777 0.274 1.00 85.94 71 TRP A C 1
ATOM 576 O O . TRP A 1 71 ? -1.685 -5.559 0.416 1.00 85.94 71 TRP A O 1
ATOM 586 N N . CYS A 1 72 ? -1.652 -7.361 -0.913 1.00 87.94 72 CYS A N 1
ATOM 587 C CA . CYS A 1 72 ? -1.412 -6.611 -2.146 1.00 87.94 72 CYS A CA 1
ATOM 588 C C . CYS A 1 72 ? -2.679 -5.860 -2.583 1.00 87.94 72 CYS A C 1
ATOM 590 O O . CYS A 1 72 ? -3.752 -6.449 -2.721 1.00 87.94 72 CYS A O 1
ATOM 592 N N . VAL A 1 73 ? -2.562 -4.556 -2.827 1.00 89.94 73 VAL A N 1
ATOM 593 C CA . VAL A 1 73 ? -3.661 -3.726 -3.333 1.00 89.94 73 VAL A CA 1
ATOM 594 C C . VAL A 1 73 ? -3.441 -3.498 -4.822 1.00 89.94 73 VAL A C 1
ATOM 596 O O . VAL A 1 73 ? -2.543 -2.754 -5.209 1.00 89.94 73 VAL A O 1
ATOM 599 N N . SER A 1 74 ? -4.248 -4.156 -5.652 1.00 89.25 74 SER A N 1
ATOM 600 C CA . SER A 1 74 ? -4.201 -4.027 -7.115 1.00 89.25 74 SER A CA 1
ATOM 601 C C . SER A 1 74 ? -4.843 -2.724 -7.596 1.00 89.25 74 SER A C 1
ATOM 603 O O . SER A 1 74 ? -5.761 -2.225 -6.958 1.00 89.25 74 SER A O 1
ATOM 605 N N . LYS A 1 75 ? -4.410 -2.224 -8.756 1.00 88.06 75 LYS A N 1
ATOM 606 C CA . LYS A 1 75 ? -5.020 -1.119 -9.513 1.00 88.06 75 LYS A CA 1
ATOM 607 C C . LYS A 1 75 ? -6.378 -1.480 -10.111 1.00 88.06 75 LYS A C 1
ATOM 609 O O . LYS A 1 75 ? -7.200 -0.598 -10.338 1.00 88.06 75 LYS A O 1
ATOM 614 N N . TYR A 1 76 ? -6.605 -2.763 -10.392 1.00 87.88 76 TYR A N 1
ATOM 615 C CA . TYR A 1 76 ? -7.782 -3.224 -11.132 1.00 87.88 76 TYR A CA 1
ATOM 616 C C . TYR A 1 76 ? -8.960 -3.584 -10.221 1.00 87.88 76 TYR A C 1
ATOM 618 O O . TYR A 1 76 ? -10.116 -3.509 -10.634 1.00 87.88 76 TYR A O 1
ATOM 626 N N . VAL A 1 77 ? -8.686 -3.969 -8.970 1.00 86.88 77 VAL A N 1
ATOM 627 C CA . VAL A 1 77 ? -9.709 -4.442 -8.027 1.00 86.88 77 VAL A CA 1
ATOM 628 C C . VAL A 1 77 ? -10.055 -3.342 -7.032 1.00 86.88 77 VAL A C 1
ATOM 630 O O . VAL A 1 77 ? -9.473 -3.254 -5.953 1.00 86.88 77 VAL A O 1
ATOM 633 N N . ILE A 1 78 ? -11.037 -2.515 -7.386 1.00 89.75 78 ILE A N 1
ATOM 634 C CA . ILE A 1 78 ? -11.416 -1.342 -6.593 1.00 89.75 78 ILE A CA 1
ATOM 635 C C . ILE A 1 78 ? -12.072 -1.753 -5.268 1.00 89.75 78 ILE A C 1
ATOM 637 O O . ILE A 1 78 ? -13.219 -2.206 -5.219 1.00 89.75 78 ILE A O 1
ATOM 641 N N . VAL A 1 79 ? -11.363 -1.513 -4.164 1.00 88.94 79 VAL A N 1
ATOM 642 C CA . VAL A 1 79 ? -11.882 -1.720 -2.806 1.00 88.94 79 VAL A CA 1
ATOM 643 C C . VAL A 1 79 ? -12.719 -0.509 -2.394 1.00 88.94 79 VAL A C 1
ATOM 645 O O . VAL A 1 79 ? -12.178 0.552 -2.085 1.00 88.94 79 VAL A O 1
ATOM 648 N N . LYS A 1 80 ? -14.047 -0.671 -2.365 1.00 91.00 80 LYS A N 1
ATOM 649 C CA . LYS A 1 80 ? -14.994 0.392 -1.966 1.00 91.00 80 LYS A CA 1
ATOM 650 C C . LYS A 1 80 ? -15.233 0.471 -0.455 1.00 91.00 80 LYS A C 1
ATOM 652 O O . LYS A 1 80 ? -15.577 1.529 0.056 1.00 91.00 80 LYS A O 1
ATOM 657 N N . LYS A 1 81 ? -15.099 -0.651 0.258 1.00 90.75 81 LYS A N 1
ATOM 658 C CA . LYS A 1 81 ? -15.293 -0.765 1.713 1.00 90.75 81 LYS A CA 1
ATOM 659 C C . LYS A 1 81 ? -14.295 -1.774 2.276 1.00 90.75 81 LYS A C 1
ATOM 661 O O . LYS A 1 81 ? -14.067 -2.808 1.656 1.00 90.75 81 LYS A O 1
ATOM 666 N N . CYS A 1 82 ? -13.717 -1.488 3.441 1.00 88.88 82 CYS A N 1
ATOM 667 C CA . CYS A 1 82 ? -12.760 -2.369 4.110 1.00 88.88 82 CYS A CA 1
ATOM 668 C C . CYS A 1 82 ? -13.079 -2.458 5.608 1.00 88.88 82 CYS A C 1
ATOM 670 O O . CYS A 1 82 ? -13.188 -1.438 6.281 1.00 88.88 82 CYS A O 1
ATOM 672 N N . LYS A 1 83 ? -13.209 -3.684 6.130 1.00 88.19 83 LYS A N 1
ATOM 673 C CA . LYS A 1 83 ? -13.504 -3.952 7.550 1.00 88.19 83 LYS A CA 1
ATOM 674 C C . LYS A 1 83 ? -12.370 -3.519 8.489 1.00 88.19 83 LYS A C 1
ATOM 676 O O . LYS A 1 83 ? -12.621 -3.204 9.644 1.00 88.19 83 LYS A O 1
ATOM 681 N N . TRP A 1 84 ? -11.136 -3.509 7.991 1.00 86.31 84 TRP A N 1
ATOM 682 C CA . TRP A 1 84 ? -9.931 -3.133 8.737 1.00 86.31 84 TRP A CA 1
ATOM 683 C C . TRP A 1 84 ? -9.413 -1.746 8.345 1.00 86.31 84 TRP A C 1
ATOM 685 O O . TRP A 1 84 ? -8.222 -1.473 8.482 1.00 86.31 84 TRP A O 1
ATOM 695 N N . PHE A 1 85 ? -10.284 -0.902 7.788 1.00 90.75 85 PHE A N 1
ATOM 696 C CA . PHE A 1 85 ? -9.933 0.470 7.461 1.00 90.75 85 PHE A CA 1
ATOM 697 C C . PHE A 1 85 ? -9.664 1.255 8.742 1.00 90.75 85 PHE A C 1
ATOM 699 O O . PHE A 1 85 ? -10.476 1.258 9.663 1.00 90.75 85 PHE A O 1
ATOM 706 N N . GLU A 1 86 ? -8.525 1.933 8.773 1.00 90.69 86 GLU A N 1
ATOM 707 C CA . GLU A 1 86 ? -8.138 2.809 9.866 1.00 90.69 86 GLU A CA 1
ATOM 708 C C . GLU A 1 86 ? -7.648 4.113 9.225 1.00 90.69 86 GLU A C 1
ATOM 710 O O . GLU A 1 86 ? -6.727 4.045 8.405 1.00 90.69 86 GLU A O 1
ATOM 715 N N . PRO A 1 87 ? -8.272 5.267 9.518 1.00 90.88 87 PRO A N 1
ATOM 716 C CA . PRO A 1 87 ? -7.974 6.514 8.822 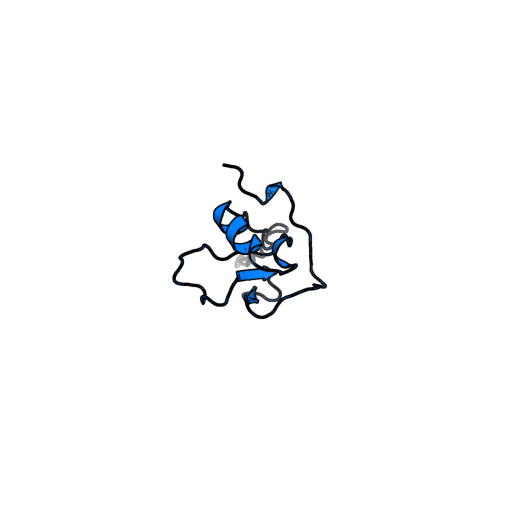1.00 90.88 87 PRO A CA 1
ATOM 717 C C . PRO A 1 87 ? -6.531 6.954 9.078 1.00 90.88 87 PRO A C 1
ATOM 719 O O . PRO A 1 87 ? -6.014 6.816 10.188 1.00 90.88 87 PRO A O 1
ATOM 722 N N . ARG A 1 88 ? -5.885 7.455 8.025 1.00 89.00 88 ARG A N 1
ATOM 723 C CA . ARG A 1 88 ? -4.544 8.040 8.064 1.00 89.00 88 ARG A CA 1
ATOM 724 C C . ARG A 1 88 ? -4.560 9.362 8.824 1.00 89.00 88 ARG A C 1
ATOM 726 O O . ARG A 1 88 ? -5.481 10.160 8.662 1.00 89.00 88 ARG A O 1
ATOM 733 N N . SER A 1 89 ? -3.521 9.588 9.615 1.00 86.88 89 SER A N 1
ATOM 734 C CA . SER A 1 89 ? -3.298 10.832 10.345 1.00 86.88 89 SER A CA 1
ATOM 735 C C . SER A 1 89 ? -2.244 11.711 9.652 1.00 86.88 89 SER A C 1
ATOM 737 O O . SER A 1 89 ? -1.453 11.231 8.834 1.00 86.88 89 SER A O 1
ATOM 739 N N . GLU A 1 90 ? -2.262 13.020 9.924 1.00 81.44 90 GLU A N 1
ATOM 740 C CA . GLU A 1 90 ? -1.403 14.007 9.244 1.00 81.44 90 GLU A CA 1
ATOM 741 C C . GLU A 1 90 ? 0.098 13.795 9.496 1.00 81.44 90 GLU A C 1
ATOM 743 O O . GLU A 1 90 ? 0.918 14.117 8.640 1.00 81.44 90 GLU A O 1
ATOM 748 N N . ASP A 1 91 ? 0.452 13.208 10.637 1.00 83.50 91 ASP A N 1
ATOM 749 C CA . ASP A 1 91 ? 1.813 12.835 11.043 1.00 83.50 91 ASP A CA 1
ATOM 750 C C . ASP A 1 91 ? 2.458 11.775 10.136 1.00 83.50 91 ASP A C 1
ATOM 752 O O . ASP A 1 91 ? 3.672 11.580 10.171 1.00 83.50 91 ASP A O 1
ATOM 756 N N . GLN A 1 92 ? 1.668 11.107 9.293 1.00 82.00 92 GLN A N 1
ATOM 757 C CA . GLN A 1 92 ? 2.156 10.088 8.367 1.00 82.00 92 GLN A CA 1
ATOM 758 C C . GLN A 1 92 ? 2.512 10.627 6.977 1.00 82.00 92 GLN A C 1
ATOM 760 O O . GLN A 1 92 ? 2.928 9.841 6.122 1.00 82.00 92 GLN A O 1
ATOM 765 N N . ILE A 1 93 ? 2.312 11.919 6.716 1.00 81.56 93 ILE A N 1
ATOM 766 C CA . ILE A 1 93 ? 2.683 12.561 5.451 1.00 81.56 93 ILE A CA 1
ATOM 767 C C . ILE A 1 93 ? 3.955 13.360 5.700 1.00 81.56 93 ILE A C 1
ATOM 769 O O . ILE A 1 93 ? 3.977 14.257 6.544 1.00 81.56 93 ILE A O 1
ATOM 773 N N . LEU A 1 94 ? 5.023 13.034 4.971 1.00 79.75 94 LEU A N 1
ATOM 774 C CA . LEU A 1 94 ? 6.260 13.796 5.051 1.00 79.75 94 LEU A CA 1
ATOM 775 C C . LEU A 1 94 ? 6.022 15.190 4.458 1.00 79.75 94 LEU A C 1
ATOM 777 O O . LEU A 1 94 ? 5.847 15.338 3.250 1.00 79.75 94 LEU A O 1
ATOM 781 N N . ARG A 1 95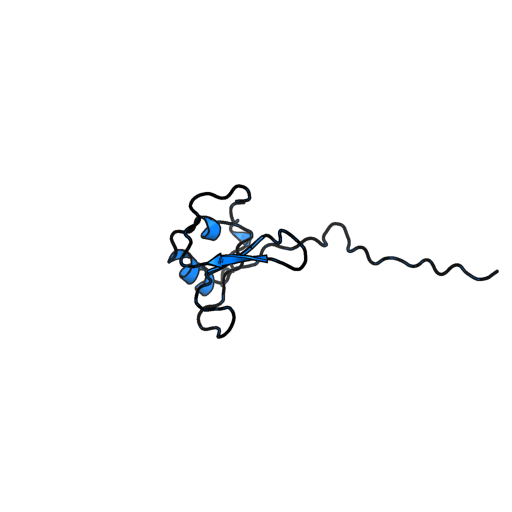 ? 6.018 16.208 5.319 1.00 69.88 95 ARG A N 1
ATOM 782 C CA . ARG A 1 95 ? 6.009 17.617 4.915 1.00 69.88 95 ARG A CA 1
ATOM 783 C C . ARG A 1 95 ? 7.463 18.042 4.718 1.00 69.88 95 ARG A C 1
ATOM 785 O O . ARG A 1 95 ? 8.205 18.099 5.696 1.00 69.88 95 ARG A O 1
ATOM 792 N N . VAL A 1 96 ? 7.864 18.233 3.462 1.00 58.72 96 VAL A N 1
ATOM 793 C CA . VAL A 1 96 ? 9.172 18.799 3.083 1.00 58.72 96 VAL A CA 1
ATOM 794 C C . VAL A 1 96 ? 9.060 20.314 3.042 1.00 58.72 96 VAL A C 1
ATOM 796 O O . VAL A 1 96 ? 8.023 20.794 2.530 1.00 58.72 96 VAL A O 1
#

Radius of gyration: 17.9 Å; chains: 1; bounding box: 42×45×52 Å